Protein AF-A0A3C1KI96-F1 (afdb_monomer)

Nearest PDB structures (foldseek):
  1iso-assembly1_A-2  TM=1.002E+00  e=1.790E-17  Escherichia coli
  1hj6-assembly1_A  TM=1.002E+00  e=3.386E-17  Escherichia coli
  4ajc-assembly1_A  TM=1.001E+00  e=4.099E-17  Escherichia coli
  6c0e-assembly2_B  TM=9.988E-01  e=1.562E-16  Legionella pneumophila subsp. pneumophila str. Philadelphia 1
  6c0e-assembly1_A  TM=1.000E+00  e=2.600E-16  Legionella pneumophila subsp. pn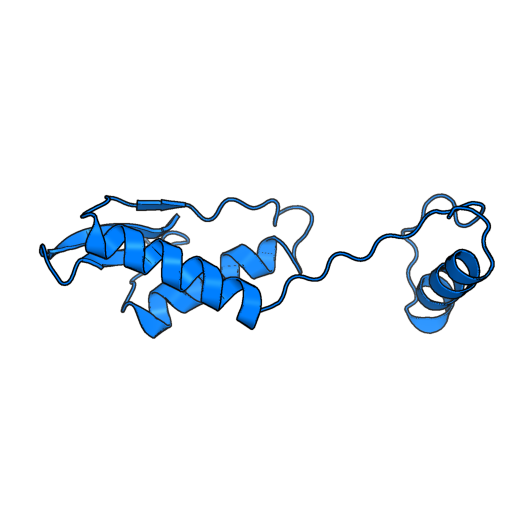eumophila str. Philadelphia 1

Radius of gyration: 19.58 Å; Cα contacts (8 Å, |Δi|>4): 152; chains: 1; bounding box: 44×22×51 Å

Organism: NCBI:txid287487

Structure (mmCIF, N/CA/C/O backbone):
data_AF-A0A3C1KI96-F1
#
_entry.id   AF-A0A3C1KI96-F1
#
loop_
_atom_site.group_PDB
_atom_site.id
_atom_site.type_symbol
_atom_site.label_atom_id
_atom_site.label_alt_id
_atom_site.label_comp_id
_atom_site.label_asym_id
_atom_site.label_entity_id
_atom_site.label_seq_id
_atom_site.pdbx_PDB_ins_code
_atom_site.Cartn_x
_atom_site.Cartn_y
_atom_site.Cartn_z
_atom_site.occupancy
_atom_site.B_iso_or_equiv
_atom_site.auth_seq_id
_atom_site.auth_comp_id
_atom_site.auth_asym_id
_atom_site.auth_atom_id
_atom_site.pdbx_PDB_model_num
ATOM 1 N N . LYS A 1 1 ? 8.539 -12.022 -25.103 1.00 81.31 1 LYS A N 1
ATOM 2 C CA . LYS A 1 1 ? 9.460 -13.051 -24.531 1.00 81.31 1 LYS A CA 1
ATOM 3 C C . LYS A 1 1 ? 10.889 -12.540 -24.669 1.00 81.31 1 LYS A C 1
ATOM 5 O O . LYS A 1 1 ? 11.071 -11.593 -25.419 1.00 81.31 1 LYS A O 1
ATOM 10 N N . ALA A 1 2 ? 11.873 -13.114 -23.972 1.00 93.38 2 ALA A N 1
ATOM 11 C CA . ALA A 1 2 ? 13.269 -12.704 -24.150 1.00 93.38 2 ALA A CA 1
ATOM 12 C C . ALA A 1 2 ? 13.669 -12.706 -25.636 1.00 93.38 2 ALA A C 1
ATOM 14 O O . ALA A 1 2 ? 13.368 -13.669 -26.343 1.00 93.38 2 ALA A O 1
ATOM 15 N N . GLY A 1 3 ? 14.287 -11.612 -26.089 1.00 88.69 3 GLY A N 1
ATOM 16 C CA . GLY A 1 3 ? 14.756 -11.444 -27.467 1.00 88.69 3 GLY A CA 1
ATOM 17 C C . GLY A 1 3 ? 13.672 -11.162 -28.514 1.00 88.69 3 GLY A C 1
ATOM 18 O O . GLY A 1 3 ? 13.996 -11.178 -29.695 1.00 88.69 3 GLY A O 1
ATOM 19 N N . SER A 1 4 ? 12.407 -10.926 -28.130 1.00 95.06 4 SER A N 1
ATOM 20 C CA . SER A 1 4 ? 11.395 -10.454 -29.091 1.00 95.06 4 SER A CA 1
ATOM 21 C C . SER A 1 4 ? 11.508 -8.950 -29.343 1.00 95.06 4 SER A C 1
ATOM 23 O O . SER A 1 4 ? 11.935 -8.207 -28.456 1.00 95.06 4 SER A O 1
ATOM 25 N N . ASP A 1 5 ? 11.078 -8.502 -30.524 1.00 96.06 5 ASP A N 1
ATOM 26 C CA . ASP A 1 5 ? 11.144 -7.093 -30.934 1.00 96.06 5 ASP A CA 1
ATOM 27 C C . ASP A 1 5 ? 10.416 -6.171 -29.944 1.00 96.06 5 ASP A C 1
ATOM 29 O O . ASP A 1 5 ? 10.912 -5.100 -29.597 1.00 96.06 5 ASP A O 1
ATOM 33 N N . GLU A 1 6 ? 9.281 -6.612 -29.396 1.00 95.38 6 GLU A N 1
ATOM 34 C CA . GLU A 1 6 ? 8.529 -5.848 -28.396 1.00 95.38 6 GLU A CA 1
ATOM 35 C C . GLU A 1 6 ? 9.281 -5.744 -27.067 1.00 95.38 6 GLU A C 1
ATOM 37 O O . GLU A 1 6 ? 9.254 -4.696 -26.423 1.00 95.38 6 GLU A O 1
ATOM 42 N 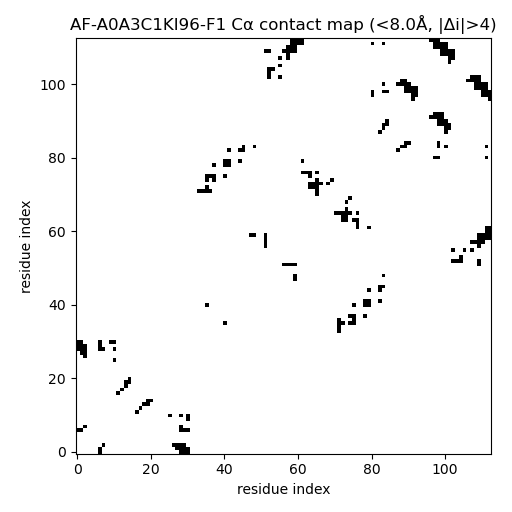N . ALA A 1 7 ? 9.960 -6.816 -26.642 1.00 95.56 7 ALA A N 1
ATOM 43 C CA . ALA A 1 7 ? 10.741 -6.803 -25.410 1.00 95.56 7 ALA A CA 1
ATOM 44 C C . ALA A 1 7 ? 11.951 -5.872 -25.545 1.00 95.56 7 ALA A C 1
ATOM 46 O O . ALA A 1 7 ? 12.198 -5.073 -24.642 1.00 95.56 7 ALA A O 1
ATOM 47 N N . ASN A 1 8 ? 12.645 -5.922 -26.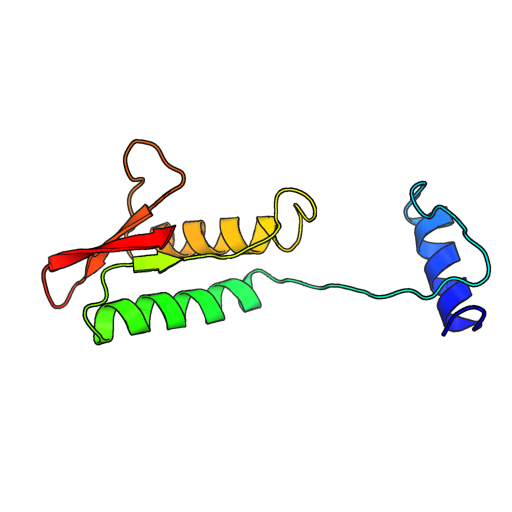686 1.00 95.75 8 ASN A N 1
ATOM 48 C CA . ASN A 1 8 ? 13.775 -5.041 -26.978 1.00 95.75 8 ASN A CA 1
ATOM 49 C C . ASN A 1 8 ? 13.332 -3.573 -27.002 1.00 95.75 8 ASN A C 1
ATOM 51 O O . ASN A 1 8 ? 13.927 -2.753 -26.313 1.00 95.75 8 ASN A O 1
ATOM 55 N N . LYS A 1 9 ? 12.206 -3.259 -27.659 1.00 96.69 9 LYS A N 1
ATOM 56 C CA . LYS A 1 9 ? 11.644 -1.899 -27.672 1.00 96.69 9 LYS A CA 1
ATOM 57 C C . LYS A 1 9 ? 11.382 -1.351 -26.265 1.00 96.69 9 LYS A C 1
ATOM 59 O O . LYS A 1 9 ? 11.641 -0.180 -25.997 1.00 96.69 9 LYS A O 1
ATOM 64 N N . VAL A 1 10 ? 10.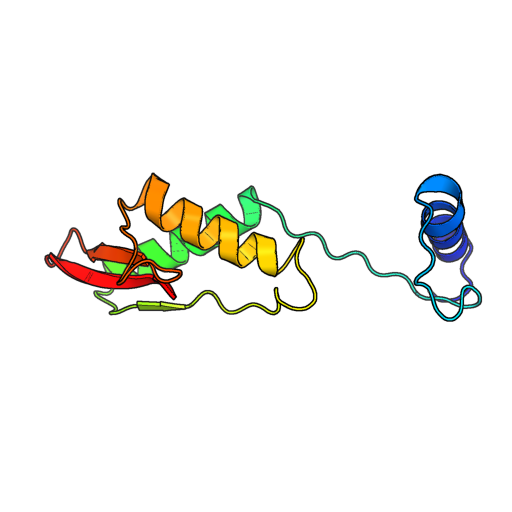855 -2.178 -25.359 1.00 97.00 10 VAL A N 1
ATOM 65 C CA . VAL A 1 10 ? 10.598 -1.765 -23.969 1.00 97.00 10 VAL A CA 1
ATOM 66 C C . VAL A 1 10 ? 11.900 -1.595 -23.183 1.00 97.00 10 VAL A C 1
ATOM 68 O O . VAL A 1 10 ? 12.017 -0.639 -22.419 1.00 97.00 10 VAL A O 1
ATOM 71 N N . VAL A 1 11 ? 12.880 -2.486 -23.365 1.00 96.69 11 VAL A N 1
ATOM 72 C CA . VAL A 1 11 ? 14.210 -2.353 -22.744 1.00 96.69 11 VAL A CA 1
ATOM 73 C C . VAL A 1 11 ? 14.878 -1.051 -23.184 1.00 96.69 11 VAL A C 1
ATOM 75 O O . VAL A 1 11 ? 15.341 -0.296 -22.330 1.00 96.69 11 VAL A O 1
ATOM 78 N N . ASP A 1 12 ? 14.856 -0.756 -24.483 1.00 96.69 12 ASP A N 1
ATOM 79 C CA . ASP A 1 12 ? 15.448 0.456 -25.047 1.00 96.69 12 ASP A CA 1
ATOM 80 C C . ASP A 1 12 ? 14.780 1.715 -24.495 1.00 96.69 12 ASP A C 1
ATOM 82 O O . ASP A 1 12 ? 15.471 2.648 -24.098 1.00 96.69 12 ASP A O 1
ATOM 86 N N . PHE A 1 13 ? 13.450 1.730 -24.384 1.00 98.06 13 PHE A N 1
ATOM 87 C CA . PHE A 1 13 ? 12.726 2.829 -23.744 1.00 98.06 13 PHE A CA 1
ATOM 88 C C . PHE A 1 13 ? 13.141 3.017 -22.273 1.00 98.06 13 PHE A C 1
ATOM 90 O O . PHE A 1 13 ? 13.445 4.127 -21.839 1.00 98.06 13 PHE A O 1
ATOM 97 N N . ILE A 1 14 ? 13.195 1.929 -21.495 1.00 97.12 14 ILE A N 1
ATOM 98 C CA . ILE A 1 14 ? 13.562 1.974 -20.071 1.00 97.12 14 ILE A CA 1
ATOM 99 C C . ILE A 1 14 ? 15.001 2.487 -19.874 1.00 97.12 14 ILE A C 1
ATOM 101 O O . ILE A 1 14 ? 15.269 3.204 -18.909 1.00 97.12 14 ILE A O 1
ATOM 105 N N . ILE A 1 15 ? 15.931 2.138 -20.763 1.00 96.94 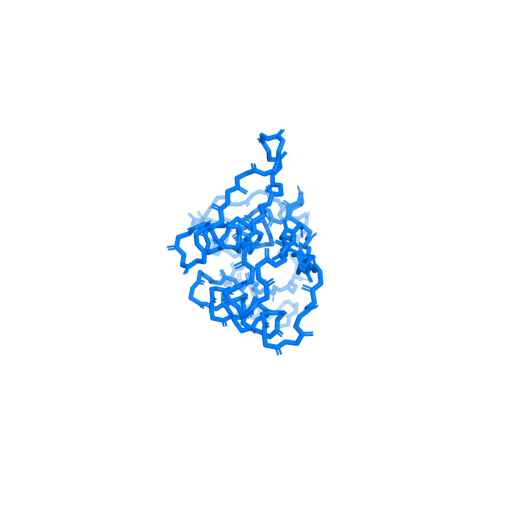15 ILE A N 1
ATOM 106 C CA . ILE A 1 15 ? 17.335 2.552 -20.656 1.00 96.94 15 ILE A CA 1
ATOM 107 C C . ILE A 1 15 ? 17.544 3.965 -21.211 1.00 96.94 15 ILE A C 1
ATOM 109 O O . ILE A 1 15 ? 18.100 4.808 -20.510 1.00 96.94 15 ILE A O 1
ATOM 113 N N . ASN A 1 16 ? 17.105 4.229 -22.442 1.00 97.88 16 ASN A N 1
ATOM 114 C CA . ASN A 1 16 ? 17.471 5.442 -23.177 1.00 97.88 16 ASN A CA 1
ATOM 115 C C . ASN A 1 16 ? 16.585 6.639 -22.818 1.00 97.88 16 ASN A C 1
ATOM 117 O O . ASN A 1 16 ? 17.102 7.735 -22.633 1.00 97.88 16 ASN A O 1
ATOM 121 N N . GLU A 1 17 ? 15.273 6.432 -22.675 1.00 98.31 17 GLU A N 1
ATOM 122 C CA . GLU A 1 17 ? 14.327 7.519 -22.377 1.00 98.31 17 GLU A CA 1
ATOM 123 C C . GLU A 1 17 ? 14.167 7.721 -20.865 1.00 98.31 17 GLU A C 1
ATOM 125 O O . GLU A 1 17 ? 14.152 8.845 -20.370 1.00 98.31 17 GLU A O 1
ATOM 130 N N . MET A 1 18 ? 14.079 6.623 -20.104 1.00 97.94 18 MET A N 1
ATOM 131 C CA . MET A 1 18 ? 13.870 6.674 -18.649 1.00 97.94 18 MET A CA 1
ATOM 132 C C . MET A 1 18 ? 15.178 6.652 -17.837 1.00 97.94 18 MET A C 1
ATOM 134 O O . MET A 1 18 ? 15.138 6.771 -16.611 1.00 97.94 18 MET A O 1
ATOM 138 N N . GLY A 1 19 ? 16.334 6.482 -18.490 1.00 97.69 19 GLY A N 1
ATOM 139 C CA . GLY A 1 19 ? 17.658 6.552 -17.858 1.00 97.69 19 GLY A CA 1
ATOM 140 C C . GLY A 1 19 ? 17.973 5.415 -16.878 1.00 97.69 19 GLY A C 1
ATOM 141 O O . GLY A 1 19 ? 18.800 5.585 -15.976 1.00 97.69 19 GLY A O 1
ATOM 142 N N . ALA A 1 20 ? 17.303 4.262 -16.974 1.00 96.69 20 ALA A N 1
ATOM 143 C CA . ALA A 1 20 ? 17.475 3.191 -15.999 1.00 96.69 20 ALA A CA 1
ATOM 144 C C . ALA A 1 20 ? 18.807 2.442 -16.177 1.00 96.69 20 ALA A C 1
ATOM 146 O O . ALA A 1 20 ? 19.108 1.900 -17.235 1.00 96.69 20 ALA A O 1
ATOM 147 N N . THR A 1 21 ? 19.563 2.299 -15.085 1.00 97.00 21 THR A N 1
ATOM 148 C CA . THR A 1 21 ? 20.883 1.633 -15.078 1.00 97.00 21 THR A CA 1
ATOM 149 C C . THR A 1 21 ? 20.892 0.253 -14.411 1.00 97.00 21 THR A C 1
ATOM 151 O O . THR A 1 21 ? 21.927 -0.402 -14.328 1.00 97.00 21 THR A O 1
ATOM 154 N N . LYS A 1 22 ? 19.743 -0.207 -13.896 1.00 97.06 22 LYS A N 1
ATOM 155 C CA . LYS A 1 22 ? 19.655 -1.390 -13.016 1.00 97.06 22 LYS A CA 1
ATOM 156 C C . LYS A 1 22 ? 19.350 -2.709 -13.732 1.00 97.06 22 LYS A C 1
ATOM 158 O O . LYS A 1 22 ? 19.306 -3.750 -13.078 1.00 97.06 22 LYS A O 1
ATOM 163 N N . ILE A 1 23 ? 19.150 -2.700 -15.051 1.00 96.38 23 ILE A N 1
ATOM 164 C CA . ILE A 1 23 ? 19.017 -3.938 -15.830 1.00 96.38 23 ILE A CA 1
ATOM 165 C C . ILE A 1 23 ? 20.407 -4.576 -15.945 1.00 96.38 23 ILE A C 1
ATOM 167 O O . ILE A 1 23 ? 21.263 -4.103 -16.684 1.00 96.38 23 ILE A O 1
ATOM 171 N N . ARG A 1 24 ? 20.647 -5.653 -15.185 1.00 96.88 24 ARG A N 1
ATOM 172 C CA . ARG A 1 24 ? 21.980 -6.271 -15.052 1.00 96.88 24 ARG A CA 1
ATOM 173 C C . ARG A 1 24 ? 22.523 -6.864 -16.357 1.00 96.88 24 ARG A C 1
ATOM 175 O O . ARG A 1 24 ? 23.738 -6.841 -16.568 1.00 96.88 24 ARG A O 1
ATOM 182 N N . PHE A 1 25 ? 21.639 -7.427 -17.174 1.00 95.38 25 PHE A N 1
ATOM 183 C CA . PHE A 1 25 ? 21.933 -8.012 -18.480 1.00 95.38 25 PHE A CA 1
ATOM 184 C C . PHE A 1 25 ? 20.898 -7.448 -19.454 1.00 95.38 25 PHE A C 1
ATOM 186 O O . PHE A 1 25 ? 19.744 -7.820 -19.307 1.00 95.38 25 PHE A O 1
ATOM 193 N N . PRO A 1 26 ? 21.243 -6.520 -20.366 1.00 91.75 26 PRO A N 1
ATOM 194 C CA . PRO A 1 26 ? 20.260 -5.837 -21.217 1.00 91.75 26 PRO A CA 1
ATOM 195 C C . PRO A 1 26 ? 19.881 -6.615 -22.488 1.00 91.75 26 PRO A C 1
ATOM 197 O O . PRO A 1 26 ? 18.942 -6.240 -23.178 1.00 91.75 26 PRO A O 1
ATOM 200 N N . GLN A 1 27 ? 20.578 -7.710 -22.798 1.00 94.00 27 GLN A N 1
ATOM 201 C CA . GLN A 1 27 ? 20.286 -8.569 -23.950 1.00 94.00 27 GLN A CA 1
ATOM 202 C C . GLN A 1 27 ? 19.496 -9.809 -23.523 1.00 94.00 27 GLN A C 1
ATOM 204 O O . GLN A 1 27 ? 19.706 -10.328 -22.427 1.00 94.00 27 GLN A O 1
ATOM 209 N N . ASN A 1 28 ? 18.622 -10.313 -24.403 1.00 93.88 28 ASN A N 1
ATOM 210 C CA . ASN A 1 28 ? 17.789 -11.498 -24.152 1.00 93.88 28 ASN A CA 1
ATOM 211 C C . ASN A 1 28 ? 16.965 -11.393 -22.851 1.00 93.88 28 ASN A C 1
ATOM 213 O O . ASN A 1 28 ? 16.872 -12.341 -22.071 1.00 93.88 28 ASN A O 1
ATOM 217 N N . VAL A 1 29 ? 16.346 -10.230 -22.621 1.00 93.00 29 VAL A N 1
ATOM 218 C CA . VAL A 1 29 ? 15.608 -9.914 -21.387 1.00 93.00 29 VAL A CA 1
ATOM 219 C C . VAL A 1 29 ? 14.112 -10.124 -21.563 1.00 93.00 29 VAL A C 1
ATOM 221 O O . VAL A 1 29 ? 13.510 -9.645 -22.522 1.00 93.00 29 VAL A O 1
ATOM 224 N N . GLY A 1 30 ? 13.484 -10.815 -20.612 1.00 94.44 30 GLY A N 1
ATOM 225 C CA . GLY A 1 30 ? 12.034 -10.767 -20.430 1.00 94.44 30 GLY A CA 1
ATOM 226 C C . GLY A 1 30 ? 11.647 -9.601 -19.520 1.00 94.44 30 GLY A C 1
ATOM 227 O O . GLY A 1 30 ? 12.241 -9.438 -18.457 1.00 94.44 30 GLY A O 1
ATOM 228 N N . ILE A 1 31 ? 10.645 -8.815 -19.913 1.00 94.56 31 ILE A N 1
ATOM 229 C CA . ILE A 1 31 ? 10.131 -7.691 -19.121 1.00 94.56 31 ILE A CA 1
ATOM 230 C C . ILE A 1 31 ? 8.732 -8.012 -18.597 1.00 94.56 31 ILE A C 1
ATOM 232 O O . ILE A 1 31 ? 7.897 -8.554 -19.320 1.00 94.56 31 ILE A O 1
ATOM 236 N N . GLY A 1 32 ? 8.482 -7.650 -17.339 1.00 95.06 32 GLY A N 1
ATOM 237 C CA . GLY A 1 32 ? 7.162 -7.644 -16.717 1.00 95.06 32 GLY A CA 1
ATOM 238 C C . GLY A 1 32 ? 6.865 -6.274 -16.110 1.00 95.06 32 GLY A C 1
ATOM 239 O O . GLY A 1 32 ? 7.776 -5.578 -15.665 1.00 95.06 32 GLY A O 1
ATOM 240 N N . ILE A 1 33 ? 5.590 -5.892 -16.088 1.00 96.44 33 ILE A N 1
ATOM 241 C CA . ILE A 1 33 ? 5.115 -4.623 -15.525 1.00 96.44 33 ILE A CA 1
ATOM 242 C C . ILE A 1 33 ? 4.220 -4.949 -14.329 1.00 96.44 33 ILE A C 1
ATOM 244 O O . ILE A 1 33 ? 3.311 -5.769 -14.441 1.00 96.44 33 ILE A O 1
ATOM 248 N N . LYS A 1 34 ? 4.476 -4.306 -13.185 1.00 98.06 34 LYS A N 1
ATOM 249 C CA . LYS A 1 34 ? 3.676 -4.450 -11.963 1.00 98.06 34 LYS A CA 1
ATOM 250 C C . LYS A 1 34 ? 2.977 -3.127 -11.639 1.00 98.06 34 LYS A C 1
ATOM 252 O O . LYS A 1 34 ? 3.578 -2.288 -10.968 1.00 98.06 34 LYS A O 1
ATOM 257 N N . PRO A 1 35 ? 1.734 -2.921 -12.098 1.00 98.19 35 PRO A N 1
ATOM 258 C CA . PRO A 1 35 ? 0.943 -1.777 -11.679 1.00 98.19 35 PRO A CA 1
ATOM 259 C C . PRO A 1 35 ? 0.289 -2.055 -10.319 1.00 98.19 35 PRO A C 1
ATOM 261 O O . PRO A 1 35 ? -0.274 -3.125 -10.093 1.00 98.19 35 PRO A O 1
ATOM 264 N N . VAL A 1 36 ? 0.337 -1.075 -9.422 1.00 98.75 36 VAL A N 1
ATOM 265 C CA . VAL A 1 36 ? -0.503 -1.007 -8.219 1.00 98.75 36 VAL A CA 1
ATOM 266 C C . VAL A 1 36 ? -1.045 0.414 -8.168 1.00 98.75 36 VAL A C 1
ATOM 268 O O . VAL A 1 36 ? -0.269 1.359 -8.286 1.00 98.75 36 VAL A O 1
ATOM 271 N N . SER A 1 37 ? -2.363 0.565 -8.056 1.00 98.75 37 SER A N 1
ATOM 272 C CA . SER A 1 37 ? -3.027 1.870 -8.085 1.00 98.75 37 SER A CA 1
ATOM 273 C C . SER A 1 37 ? -3.672 2.205 -6.746 1.00 98.75 37 SER A C 1
ATOM 275 O O . SER A 1 37 ? -4.057 1.313 -5.981 1.00 98.75 37 SER A O 1
ATOM 277 N N . GLU A 1 38 ? -3.830 3.501 -6.495 1.00 98.75 38 GLU A N 1
ATOM 278 C CA . GLU A 1 38 ? -4.544 4.018 -5.331 1.00 98.75 38 GLU A CA 1
ATOM 279 C C . GLU A 1 38 ? -5.997 3.538 -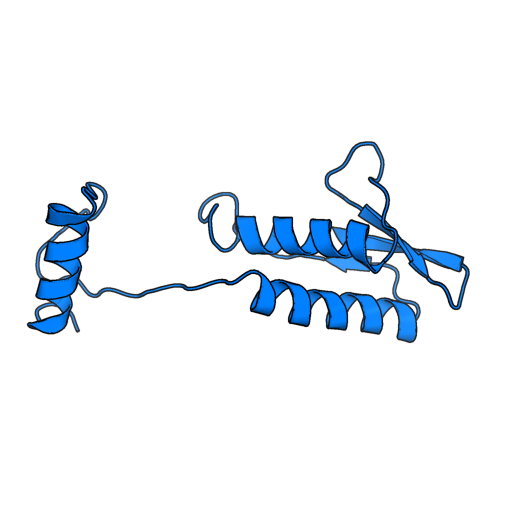5.317 1.00 98.75 38 GLU A C 1
ATOM 281 O O . GLU A 1 38 ? -6.427 2.922 -4.349 1.00 98.75 38 GLU A O 1
ATOM 286 N N . GLU A 1 39 ? -6.735 3.723 -6.415 1.00 98.75 39 GLU A N 1
ATOM 287 C CA . GLU A 1 39 ? -8.136 3.300 -6.528 1.00 98.75 39 GLU A CA 1
ATOM 288 C C . GLU A 1 39 ? -8.302 1.793 -6.273 1.00 98.75 39 GLU A C 1
ATOM 290 O O . GLU A 1 39 ? -9.178 1.361 -5.516 1.00 98.75 39 GLU A O 1
ATOM 295 N N . GLY A 1 40 ? -7.414 0.983 -6.86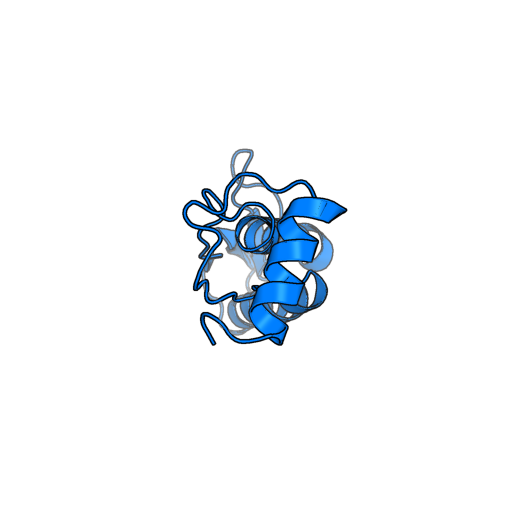3 1.00 98.75 40 GLY A N 1
ATOM 296 C CA . GLY A 1 40 ? -7.408 -0.467 -6.699 1.00 98.75 40 GLY A CA 1
ATOM 297 C C . GLY A 1 40 ? -7.098 -0.899 -5.266 1.00 98.75 40 GLY A C 1
ATOM 298 O O . GLY A 1 40 ? -7.714 -1.842 -4.766 1.00 98.75 40 GLY A O 1
ATOM 299 N N . THR A 1 41 ? -6.191 -0.190 -4.596 1.00 98.88 41 THR A N 1
ATOM 300 C CA . THR A 1 41 ? -5.855 -0.411 -3.186 1.00 98.88 41 THR A CA 1
ATOM 301 C C . THR A 1 41 ? -7.016 -0.006 -2.288 1.00 98.88 41 THR A C 1
ATOM 303 O O . THR A 1 41 ? -7.526 -0.829 -1.527 1.00 98.88 41 THR A O 1
ATOM 306 N N . LYS A 1 42 ? -7.490 1.237 -2.421 1.00 98.81 42 LYS A N 1
ATOM 307 C CA . LYS A 1 42 ? -8.532 1.811 -1.572 1.00 98.81 42 LYS A CA 1
ATOM 308 C C . LYS A 1 42 ? -9.830 1.001 -1.662 1.00 98.81 42 LYS A C 1
ATOM 310 O O . LYS A 1 42 ? -10.417 0.686 -0.631 1.00 98.81 42 LYS A O 1
ATOM 315 N N . ARG A 1 43 ? -10.252 0.545 -2.854 1.00 98.75 43 ARG A N 1
ATOM 316 C CA . ARG A 1 43 ? -11.448 -0.320 -2.979 1.00 98.75 43 ARG A CA 1
ATOM 317 C C . ARG A 1 43 ? -11.317 -1.658 -2.244 1.00 98.75 43 ARG A C 1
ATOM 319 O O . ARG A 1 43 ? -12.303 -2.121 -1.676 1.00 98.75 43 ARG A O 1
ATOM 326 N N . LEU A 1 44 ? -10.132 -2.276 -2.267 1.00 98.88 44 LEU A N 1
ATOM 327 C CA . LEU A 1 44 ? -9.879 -3.558 -1.608 1.00 98.88 44 LEU A CA 1
ATOM 328 C C . LEU A 1 44 ? -9.884 -3.348 -0.095 1.00 98.88 44 LEU A C 1
ATOM 330 O O . LEU A 1 44 ? -10.673 -3.969 0.615 1.00 98.88 44 LEU A O 1
ATOM 334 N N . VAL A 1 45 ? -9.033 -2.443 0.389 1.00 98.88 45 VAL A N 1
ATOM 335 C CA . VAL A 1 45 ? -8.843 -2.210 1.823 1.00 98.88 45 VAL A CA 1
ATOM 336 C C . VAL A 1 45 ? -10.148 -1.757 2.475 1.00 98.88 45 VAL A C 1
ATOM 338 O O . VAL A 1 45 ? -10.503 -2.283 3.525 1.00 98.88 45 VAL A O 1
ATOM 341 N N . ARG A 1 46 ? -10.939 -0.901 1.812 1.00 98.88 46 ARG A N 1
ATOM 342 C CA . ARG A 1 46 ? -12.283 -0.526 2.282 1.00 98.88 46 ARG A CA 1
ATOM 343 C C . ARG A 1 46 ? -13.176 -1.736 2.535 1.00 98.88 46 ARG A C 1
ATOM 345 O O . ARG A 1 46 ? -13.853 -1.790 3.555 1.00 98.88 46 ARG A O 1
ATOM 352 N N . LYS A 1 47 ? -13.178 -2.722 1.631 1.00 98.88 47 LYS A N 1
ATOM 353 C CA . LYS A 1 47 ? -13.958 -3.954 1.815 1.00 98.88 47 LYS A CA 1
ATOM 354 C C . LYS A 1 47 ? -13.422 -4.812 2.956 1.00 98.88 47 LYS A C 1
ATOM 356 O O . LYS A 1 47 ? -14.228 -5.380 3.681 1.00 98.88 47 LYS A O 1
ATOM 361 N N . ALA A 1 48 ? -12.105 -4.877 3.145 1.00 98.94 48 ALA A N 1
ATOM 362 C CA . ALA A 1 48 ? -11.508 -5.606 4.263 1.00 98.94 48 ALA A CA 1
ATOM 363 C C . ALA A 1 48 ? -11.846 -4.967 5.623 1.00 98.94 48 ALA A C 1
ATOM 365 O O . ALA A 1 48 ? -12.221 -5.679 6.551 1.00 98.94 48 ALA A O 1
ATOM 366 N N . ILE A 1 49 ? -11.772 -3.636 5.728 1.00 98.88 49 ILE A N 1
ATOM 367 C CA . ILE A 1 49 ? -12.147 -2.899 6.944 1.00 98.88 49 ILE A CA 1
ATOM 368 C C . ILE A 1 49 ? -13.643 -3.038 7.222 1.00 98.88 49 ILE A C 1
ATOM 370 O O . ILE A 1 49 ? -14.019 -3.377 8.341 1.00 98.88 49 ILE A O 1
ATOM 374 N N . GLN A 1 50 ? -14.494 -2.859 6.206 1.00 98.88 50 GLN A N 1
ATOM 375 C CA . GLN A 1 50 ? -15.935 -3.048 6.368 1.00 98.88 50 GLN A CA 1
ATOM 376 C C . GLN A 1 50 ? -16.263 -4.472 6.831 1.00 98.88 50 GLN A C 1
ATOM 378 O O . GLN A 1 50 ? -17.046 -4.651 7.754 1.00 98.88 50 GLN A O 1
ATOM 383 N N . TYR A 1 51 ? -15.609 -5.482 6.253 1.00 98.88 51 TYR A N 1
ATOM 384 C CA . TYR A 1 51 ? -15.781 -6.866 6.686 1.00 98.88 51 TYR A CA 1
ATOM 385 C C . TYR A 1 51 ? -15.383 -7.063 8.156 1.00 98.88 51 TYR A C 1
ATOM 387 O O . TYR A 1 51 ? -16.086 -7.749 8.892 1.00 98.88 51 TYR A O 1
ATOM 395 N N . ALA A 1 52 ? -14.289 -6.445 8.610 1.00 98.88 52 ALA A N 1
ATOM 396 C CA . ALA A 1 52 ? -13.890 -6.506 10.013 1.00 98.88 52 ALA A CA 1
ATOM 397 C C . ALA A 1 52 ? -14.917 -5.847 10.948 1.00 98.88 52 ALA A C 1
ATOM 399 O O . ALA A 1 52 ? -15.200 -6.396 12.009 1.00 98.88 52 ALA A O 1
ATOM 400 N N . ILE A 1 53 ? -15.518 -4.727 10.535 1.00 98.75 53 ILE A N 1
ATOM 401 C CA . ILE A 1 53 ? -16.612 -4.066 11.263 1.00 98.75 53 ILE A CA 1
ATOM 402 C C . ILE A 1 53 ? -17.838 -4.982 11.357 1.00 98.75 53 ILE A C 1
ATOM 404 O O . ILE A 1 53 ? -18.358 -5.210 12.452 1.00 98.75 53 ILE A O 1
ATOM 408 N N . ASP A 1 54 ? -18.275 -5.532 10.223 1.00 98.75 54 ASP A N 1
ATOM 409 C CA . ASP A 1 54 ? -19.491 -6.345 10.116 1.00 98.75 54 ASP A CA 1
ATOM 410 C C . ASP A 1 54 ? -19.384 -7.656 10.906 1.00 98.75 54 ASP A C 1
ATOM 412 O O . ASP A 1 54 ? -20.386 -8.180 11.386 1.00 98.75 54 ASP A O 1
ATOM 416 N N . GLN A 1 55 ? -18.171 -8.199 11.020 1.00 98.81 55 GLN A N 1
ATOM 417 C CA . GLN A 1 55 ? -17.887 -9.473 11.682 1.00 98.81 55 GLN A CA 1
ATOM 418 C C . GLN A 1 55 ? -17.283 -9.313 13.089 1.00 98.81 55 GLN A C 1
ATOM 420 O O . GLN A 1 55 ? -16.871 -10.307 13.683 1.00 98.81 55 GLN A O 1
ATOM 425 N N . ASP A 1 56 ? -17.216 -8.085 13.616 1.00 98.56 56 ASP A N 1
ATOM 426 C CA . ASP A 1 56 ? -16.617 -7.755 14.921 1.00 98.56 56 ASP A CA 1
ATOM 427 C C . ASP A 1 56 ? -15.196 -8.332 15.108 1.00 98.56 56 ASP A C 1
ATOM 429 O O . ASP A 1 56 ? -14.839 -8.874 16.156 1.00 98.56 56 ASP A O 1
ATOM 433 N N . LEU A 1 57 ? -14.375 -8.243 14.055 1.00 98.75 57 LEU A N 1
ATOM 434 C CA . LEU A 1 57 ? -13.004 -8.751 14.050 1.00 98.75 57 LEU A CA 1
ATOM 435 C C . LEU A 1 57 ? -12.027 -7.734 14.653 1.00 98.75 57 LEU A C 1
ATOM 437 O O . LEU A 1 57 ? -12.156 -6.536 14.418 1.00 98.75 57 LEU A O 1
ATOM 441 N N . PRO A 1 58 ? -10.975 -8.195 15.353 1.00 98.50 58 PRO A N 1
ATOM 442 C CA . PRO A 1 58 ? -10.098 -7.310 16.119 1.00 98.50 58 PRO A CA 1
ATOM 443 C C . PRO A 1 58 ? -9.046 -6.574 15.278 1.00 98.50 58 PRO A C 1
ATOM 445 O O . PRO A 1 58 ? -8.375 -5.677 15.784 1.00 98.50 58 PRO A O 1
ATOM 448 N N . SER A 1 59 ? -8.808 -6.976 14.023 1.00 98.75 59 SER A N 1
ATOM 449 C CA . SER A 1 59 ? -7.762 -6.349 13.206 1.00 98.75 59 SER A CA 1
ATOM 450 C C . SER A 1 59 ? -7.890 -6.609 11.710 1.00 98.75 59 SER A C 1
ATOM 452 O O . SER A 1 59 ? -8.428 -7.636 11.296 1.00 98.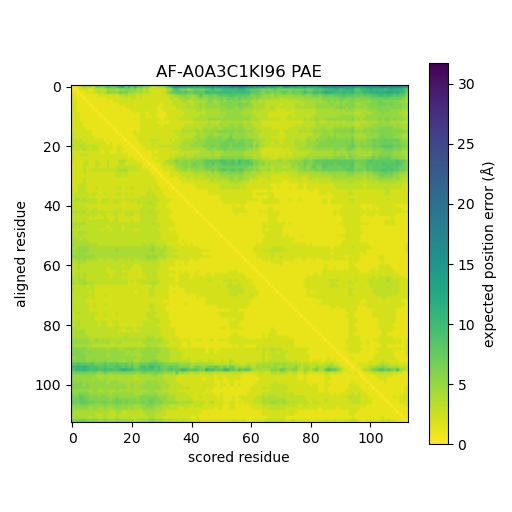75 59 SER A O 1
ATOM 454 N N . VAL A 1 60 ? -7.270 -5.731 10.921 1.00 98.81 60 VAL A N 1
ATOM 455 C CA . VAL A 1 60 ? -6.962 -5.924 9.498 1.00 98.81 60 VAL A CA 1
ATOM 456 C C . VAL A 1 60 ? -5.458 -5.744 9.315 1.00 98.81 60 VAL A C 1
ATOM 458 O O . VAL A 1 60 ? -4.888 -4.776 9.807 1.00 98.81 60 VAL A O 1
ATOM 461 N N . THR A 1 61 ? -4.794 -6.680 8.632 1.00 98.88 61 THR A N 1
ATOM 462 C CA . THR A 1 61 ? -3.339 -6.613 8.404 1.00 98.88 61 THR A CA 1
ATOM 463 C C . THR A 1 61 ? -3.015 -6.331 6.936 1.00 98.88 61 THR A C 1
ATOM 465 O O . THR A 1 61 ? -3.384 -7.111 6.056 1.00 98.88 61 THR A O 1
ATOM 468 N N . LEU A 1 62 ? -2.302 -5.239 6.669 1.00 98.81 62 LEU A N 1
ATOM 469 C CA . LEU A 1 62 ? -1.809 -4.822 5.360 1.00 98.81 62 LEU A CA 1
ATOM 470 C C . LEU A 1 62 ? -0.475 -5.522 5.064 1.00 98.81 62 LEU A C 1
ATOM 472 O O . LEU A 1 62 ? 0.609 -4.991 5.294 1.00 98.81 62 LEU A O 1
ATOM 476 N N . VAL A 1 63 ? -0.541 -6.745 4.539 1.00 98.69 63 VAL A N 1
ATOM 477 C CA . VAL A 1 63 ? 0.660 -7.510 4.172 1.00 98.69 63 VAL A CA 1
ATOM 478 C C . VAL A 1 63 ? 1.250 -6.978 2.871 1.00 98.69 63 VAL A C 1
ATOM 480 O O . VAL A 1 63 ? 0.560 -6.890 1.859 1.00 98.69 63 VAL A O 1
ATOM 483 N N . HIS A 1 64 ? 2.543 -6.656 2.887 1.00 98.62 64 HIS A N 1
ATOM 484 C CA . HIS A 1 64 ? 3.218 -6.075 1.732 1.00 98.62 64 HIS A CA 1
ATOM 485 C C . HIS A 1 64 ? 4.740 -6.282 1.782 1.00 98.62 64 HIS A C 1
ATOM 487 O O . HIS A 1 64 ? 5.322 -6.549 2.837 1.00 98.62 64 HIS A O 1
ATOM 493 N N . LYS A 1 65 ? 5.423 -6.104 0.643 1.00 98.31 65 LYS A N 1
ATOM 494 C CA . LYS A 1 65 ? 6.901 -6.076 0.559 1.00 98.31 65 LYS A CA 1
ATOM 495 C C . LYS A 1 65 ? 7.446 -4.699 0.163 1.00 98.31 65 LYS A C 1
ATOM 497 O O . LYS A 1 65 ? 8.339 -4.553 -0.679 1.00 98.31 65 LYS A O 1
ATOM 502 N N . GLY A 1 66 ? 6.895 -3.664 0.796 1.00 98.38 66 GLY A N 1
ATOM 503 C CA . GLY A 1 66 ? 7.190 -2.260 0.495 1.00 98.38 66 GLY A CA 1
ATOM 504 C C . GLY A 1 66 ? 8.608 -1.806 0.834 1.00 98.38 66 GLY A C 1
ATOM 505 O O . GLY A 1 66 ? 9.049 -0.777 0.333 1.00 98.38 66 GLY A O 1
ATOM 506 N N . ASN A 1 67 ? 9.362 -2.580 1.621 1.00 98.06 67 ASN A N 1
ATOM 507 C CA . ASN A 1 67 ? 10.765 -2.272 1.905 1.00 98.06 67 ASN A CA 1
ATOM 508 C C . ASN A 1 67 ? 11.653 -2.349 0.645 1.00 98.06 67 ASN A C 1
ATOM 510 O O . ASN A 1 67 ? 12.610 -1.587 0.528 1.00 98.06 67 ASN A O 1
ATOM 514 N N . ILE A 1 68 ? 11.312 -3.231 -0.305 1.00 98.44 68 ILE A N 1
ATOM 515 C CA . ILE A 1 68 ? 11.982 -3.348 -1.610 1.00 98.44 68 ILE A CA 1
ATOM 516 C C . ILE A 1 68 ? 11.192 -2.610 -2.698 1.00 98.44 68 ILE A C 1
ATOM 518 O O . ILE A 1 68 ? 11.759 -1.826 -3.457 1.00 98.44 68 ILE A O 1
ATOM 522 N N . MET A 1 69 ? 9.876 -2.823 -2.763 1.00 98.31 69 MET A N 1
ATOM 523 C CA . MET A 1 69 ? 8.997 -2.275 -3.803 1.00 98.31 69 MET A CA 1
ATOM 524 C C . MET A 1 69 ? 8.240 -1.035 -3.306 1.00 98.31 69 MET A C 1
ATOM 526 O O . MET A 1 69 ? 7.014 -1.036 -3.198 1.00 98.31 69 MET A O 1
ATOM 530 N N . LYS A 1 70 ? 8.983 0.032 -2.991 1.00 98.44 70 LYS A N 1
ATOM 531 C CA . LYS A 1 70 ? 8.454 1.242 -2.332 1.00 98.44 70 LYS A CA 1
ATOM 532 C C . LYS A 1 70 ? 7.244 1.857 -3.048 1.00 98.44 70 LYS A C 1
ATOM 534 O O . LYS A 1 70 ? 6.245 2.148 -2.410 1.00 98.44 70 LYS A O 1
ATOM 539 N N . PHE A 1 71 ? 7.296 1.979 -4.373 1.00 98.31 71 PHE A N 1
ATOM 540 C CA . PHE A 1 71 ? 6.272 2.690 -5.153 1.00 98.31 71 PHE A CA 1
ATOM 541 C C . PHE A 1 71 ? 5.060 1.841 -5.560 1.00 98.31 71 PHE A C 1
ATOM 543 O O . PHE A 1 71 ? 4.183 2.332 -6.257 1.00 98.31 71 PHE A O 1
ATOM 550 N N . THR A 1 72 ? 5.009 0.566 -5.167 1.00 98.62 72 THR A N 1
ATOM 551 C CA . THR A 1 72 ? 3.863 -0.311 -5.455 1.00 98.62 72 THR A CA 1
ATOM 552 C C . THR A 1 72 ? 3.361 -0.965 -4.180 1.00 98.62 72 THR A C 1
ATOM 554 O O . THR A 1 72 ? 2.317 -0.603 -3.664 1.00 98.62 72 THR A O 1
ATOM 557 N N . GLU A 1 73 ? 4.133 -1.877 -3.606 1.00 98.62 73 GLU A N 1
ATOM 558 C CA . GLU A 1 73 ? 3.791 -2.548 -2.345 1.00 98.62 73 GLU A CA 1
ATOM 559 C C . GLU A 1 73 ? 3.903 -1.615 -1.134 1.00 98.62 73 GLU A C 1
ATOM 561 O O . GLU A 1 73 ? 3.178 -1.768 -0.156 1.00 98.62 73 GLU A O 1
ATOM 566 N N . GLY A 1 74 ? 4.831 -0.654 -1.160 1.00 98.69 74 GLY A N 1
ATOM 567 C CA . GLY A 1 74 ? 4.878 0.406 -0.147 1.00 98.69 74 GLY A CA 1
ATOM 568 C C . GLY A 1 74 ? 3.659 1.314 -0.263 1.00 98.69 74 GLY A C 1
ATOM 569 O O . GLY A 1 74 ? 2.946 1.490 0.717 1.00 98.69 74 GLY A O 1
ATOM 570 N N . ALA A 1 75 ? 3.353 1.758 -1.484 1.00 98.81 75 ALA A N 1
ATOM 571 C CA . ALA A 1 75 ? 2.165 2.553 -1.774 1.00 98.81 75 ALA A CA 1
ATOM 572 C C . ALA A 1 75 ? 0.857 1.841 -1.375 1.00 98.81 75 ALA A C 1
ATOM 574 O O . ALA A 1 75 ? -0.019 2.469 -0.794 1.00 98.81 75 ALA A O 1
ATOM 575 N N . PHE A 1 76 ? 0.746 0.522 -1.584 1.00 98.88 76 PHE A N 1
ATOM 576 C CA . PHE A 1 76 ? -0.393 -0.274 -1.110 1.00 98.88 76 PHE A CA 1
ATOM 577 C C . PHE A 1 76 ? -0.610 -0.137 0.406 1.00 98.88 76 PHE A C 1
ATOM 579 O O . PHE A 1 76 ? -1.729 0.107 0.855 1.00 98.88 76 PHE A O 1
ATOM 586 N N . ARG A 1 77 ? 0.464 -0.268 1.199 1.00 98.75 77 ARG A N 1
ATOM 587 C CA . ARG A 1 77 ? 0.406 -0.066 2.654 1.00 98.75 77 ARG A CA 1
ATOM 588 C C . ARG A 1 77 ? -0.010 1.369 2.979 1.00 98.75 77 ARG A C 1
ATOM 590 O O . ARG A 1 77 ? -0.909 1.567 3.790 1.00 98.75 77 ARG A O 1
ATOM 597 N N . ASP A 1 78 ? 0.641 2.348 2.357 1.00 98.75 78 ASP A N 1
ATOM 598 C CA . ASP A 1 78 ? 0.451 3.765 2.679 1.00 98.75 78 ASP A CA 1
ATOM 599 C C . ASP A 1 78 ? -0.990 4.212 2.389 1.00 98.75 78 ASP A C 1
ATOM 601 O O . ASP A 1 78 ? -1.651 4.753 3.273 1.00 98.75 78 ASP A O 1
ATOM 605 N N . TRP A 1 79 ? -1.529 3.872 1.215 1.00 98.88 79 TRP A N 1
ATOM 606 C CA . TRP A 1 79 ? -2.928 4.140 0.866 1.00 98.88 79 TRP A CA 1
ATOM 607 C C . TRP A 1 79 ? -3.926 3.374 1.739 1.00 98.88 79 TRP A C 1
ATOM 609 O O . TRP A 1 79 ? -5.034 3.858 1.968 1.00 98.88 79 TRP A O 1
ATOM 619 N N . GLY A 1 80 ? -3.563 2.183 2.228 1.00 98.88 80 GLY A N 1
ATOM 620 C CA . GLY A 1 80 ? -4.394 1.427 3.163 1.00 98.88 80 GLY A CA 1
ATOM 621 C C . GLY A 1 80 ? -4.537 2.131 4.515 1.00 98.88 80 GLY A C 1
ATOM 622 O O . GLY A 1 80 ? -5.653 2.270 5.016 1.00 98.88 80 GLY A O 1
ATOM 623 N N . TYR A 1 81 ? -3.430 2.630 5.074 1.00 98.88 81 TYR A N 1
ATOM 624 C CA . TYR A 1 81 ? -3.451 3.433 6.301 1.00 98.88 81 TYR A CA 1
ATOM 625 C C . TYR A 1 81 ? -4.119 4.793 6.112 1.00 98.88 81 TYR A C 1
ATOM 627 O O . TYR A 1 81 ? -4.844 5.249 6.995 1.00 98.88 81 TYR A O 1
ATOM 635 N N . GLU A 1 82 ? -3.883 5.445 4.976 1.00 98.75 82 GLU A N 1
ATOM 636 C CA . GLU A 1 82 ? -4.529 6.709 4.631 1.00 98.75 82 GLU A CA 1
ATOM 637 C C . GLU A 1 82 ? -6.054 6.549 4.602 1.00 98.75 82 GLU A C 1
ATOM 639 O O . GLU A 1 82 ? -6.771 7.334 5.216 1.00 98.75 82 GLU A O 1
ATOM 644 N N . LEU A 1 83 ? -6.553 5.494 3.953 1.00 98.81 83 LEU A N 1
ATOM 645 C CA . LEU A 1 83 ? -7.982 5.209 3.885 1.00 98.81 83 LEU A CA 1
ATOM 646 C C . LEU A 1 83 ? -8.588 4.901 5.258 1.00 98.81 83 LEU A C 1
ATOM 648 O O . LEU A 1 83 ? -9.684 5.374 5.552 1.00 98.81 83 LEU A O 1
ATOM 652 N N . ALA A 1 84 ? -7.886 4.147 6.110 1.00 98.81 84 ALA A N 1
ATOM 653 C CA . ALA A 1 84 ? -8.345 3.890 7.475 1.00 98.81 84 ALA A CA 1
ATOM 654 C C . ALA A 1 84 ? -8.545 5.196 8.268 1.00 98.81 84 ALA A C 1
ATOM 656 O O . ALA A 1 84 ? -9.536 5.340 8.980 1.00 98.81 84 ALA A O 1
ATOM 657 N N . GLN A 1 85 ? -7.648 6.170 8.101 1.00 98.56 85 GLN A N 1
ATOM 658 C CA . GLN A 1 85 ? -7.759 7.478 8.752 1.00 98.56 85 GLN A CA 1
ATOM 659 C C . GLN A 1 85 ? -8.865 8.343 8.128 1.00 98.56 85 GLN A C 1
ATOM 661 O O . GLN A 1 85 ? -9.710 8.873 8.843 1.00 98.56 85 GLN A O 1
ATOM 666 N N . GLN A 1 86 ? -8.894 8.464 6.797 1.00 98.50 86 GLN A N 1
ATOM 667 C CA . GLN A 1 86 ? -9.800 9.379 6.092 1.00 98.50 86 GLN A CA 1
ATOM 668 C C . GLN A 1 86 ? -11.264 8.930 6.101 1.00 98.50 86 GLN A C 1
ATOM 670 O O . GLN A 1 86 ? -12.155 9.767 6.209 1.00 98.50 86 GLN A O 1
ATOM 675 N N . GLU A 1 87 ? -11.526 7.630 5.954 1.00 98.69 87 GLU A N 1
ATOM 676 C CA . GLU A 1 87 ? -12.890 7.121 5.750 1.00 98.69 87 GLU A CA 1
ATOM 677 C C . GLU A 1 87 ? -13.472 6.425 6.981 1.00 98.69 87 GLU A C 1
ATOM 679 O O . GLU A 1 87 ? -14.691 6.369 7.126 1.00 98.69 87 GLU A O 1
ATOM 684 N N . PHE A 1 88 ? -12.619 5.911 7.871 1.00 98.50 88 PHE A N 1
ATOM 685 C CA . PHE A 1 88 ? -13.041 5.160 9.059 1.00 98.50 88 PHE A CA 1
ATOM 686 C C . PHE A 1 88 ? -12.676 5.860 10.374 1.00 98.50 88 PHE A C 1
ATOM 688 O O . PHE A 1 88 ? -12.845 5.273 11.442 1.00 98.50 88 PHE A O 1
ATOM 695 N N . GLY A 1 89 ? -12.194 7.108 10.309 1.00 98.19 89 GLY A N 1
ATOM 696 C CA . GLY A 1 89 ? -11.852 7.907 11.488 1.00 98.19 89 GLY A CA 1
ATOM 697 C C . GLY A 1 89 ? -10.726 7.297 12.320 1.00 98.19 89 GLY A C 1
ATOM 698 O O . GLY A 1 89 ? -10.738 7.411 13.541 1.00 98.19 89 GLY A O 1
ATOM 699 N N . GLY A 1 90 ? -9.803 6.585 11.673 1.00 98.19 90 GLY A N 1
ATOM 700 C CA . GLY A 1 90 ? -8.693 5.942 12.356 1.00 98.19 90 GLY A CA 1
ATOM 701 C C . GLY A 1 90 ? -7.705 6.932 12.957 1.00 98.19 90 GLY A C 1
ATOM 702 O O . GLY A 1 90 ? -7.386 7.953 12.352 1.00 98.19 90 GLY A O 1
ATOM 703 N N . GLU A 1 91 ? -7.172 6.581 14.121 1.00 98.38 91 GLU A N 1
ATOM 704 C CA . GLU A 1 91 ? -6.153 7.347 14.837 1.00 98.38 91 GLU A CA 1
ATOM 705 C C . GLU A 1 91 ? -4.865 6.531 14.960 1.00 98.38 91 GLU A C 1
ATOM 707 O O . GLU A 1 91 ? -4.897 5.302 15.032 1.00 98.38 91 GLU A O 1
ATOM 712 N N . LEU A 1 92 ? -3.712 7.203 14.982 1.00 98.25 92 LEU A N 1
ATOM 713 C CA . LEU A 1 92 ? -2.429 6.522 15.148 1.00 98.25 92 LEU A CA 1
ATOM 714 C C . LEU A 1 92 ? -2.350 5.848 16.521 1.00 98.25 92 LEU A C 1
ATOM 716 O O . LEU A 1 92 ? -2.516 6.494 17.554 1.00 98.25 92 LEU A O 1
ATOM 720 N N . LEU A 1 93 ? -2.009 4.563 16.522 1.00 97.44 93 LEU A N 1
ATOM 721 C CA . LEU A 1 93 ? -1.718 3.813 17.734 1.00 97.44 93 LEU A CA 1
ATOM 722 C C . LEU A 1 93 ? -0.267 4.074 18.154 1.00 97.44 93 LEU A C 1
ATOM 724 O O . LEU A 1 93 ? 0.652 3.801 17.382 1.00 97.44 93 LEU A O 1
ATOM 728 N N . ASP A 1 94 ? -0.066 4.622 19.354 1.00 96.31 94 ASP A N 1
ATOM 729 C CA . ASP A 1 94 ? 1.249 4.892 19.964 1.00 96.31 94 ASP A CA 1
ATOM 730 C C . ASP A 1 94 ? 2.229 5.688 19.073 1.00 96.31 94 ASP A C 1
ATOM 732 O O . ASP A 1 94 ? 3.447 5.527 19.147 1.00 96.31 94 ASP A O 1
ATOM 736 N N . GLY A 1 95 ? 1.706 6.565 18.209 1.00 93.06 95 GLY A N 1
ATOM 737 C CA . GLY A 1 95 ? 2.512 7.353 17.266 1.00 93.06 95 GLY A CA 1
ATOM 738 C C . GLY A 1 95 ? 2.795 6.670 15.921 1.00 93.06 95 GLY A C 1
ATOM 739 O O . GLY A 1 95 ? 3.463 7.262 15.073 1.00 93.06 95 GLY A O 1
ATOM 740 N N . GLY A 1 96 ? 2.245 5.476 15.682 1.00 92.62 96 GLY A N 1
ATOM 741 C CA . GLY A 1 96 ? 2.224 4.800 14.384 1.00 92.62 96 GLY A CA 1
ATOM 742 C C . GLY A 1 96 ? 3.290 3.705 14.193 1.00 92.62 96 GLY A C 1
ATOM 743 O O . GLY 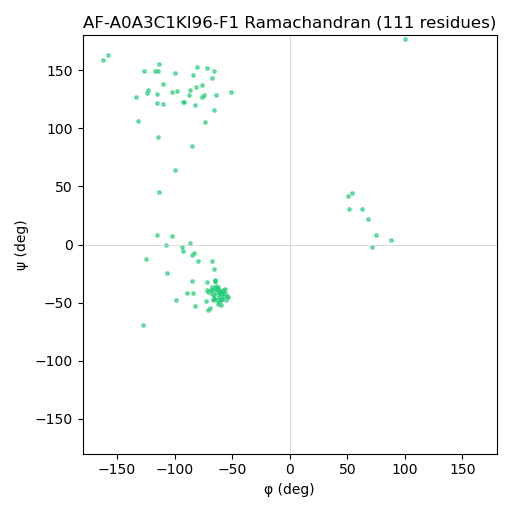A 1 96 ? 4.128 3.467 15.061 1.00 92.62 96 GLY A O 1
ATOM 744 N N . PRO A 1 97 ? 3.276 3.004 13.038 1.00 95.88 97 PRO A N 1
ATOM 745 C CA . PRO A 1 97 ? 2.417 3.256 11.877 1.00 95.88 97 PRO A CA 1
ATOM 746 C C . PRO A 1 97 ? 1.017 2.640 11.987 1.00 95.88 97 PRO A C 1
ATOM 748 O O . PRO A 1 97 ? 0.192 2.894 11.118 1.00 95.88 97 PRO A O 1
ATOM 751 N N . TRP A 1 98 ? 0.750 1.829 13.014 1.00 98.62 98 TRP A N 1
ATOM 752 C CA . TRP A 1 98 ? -0.553 1.190 13.185 1.00 98.62 98 TRP A CA 1
ATOM 753 C C . TRP A 1 98 ? -1.639 2.229 13.450 1.00 98.62 98 TRP A C 1
ATOM 755 O O . TRP A 1 98 ? -1.384 3.279 14.042 1.00 98.62 98 TRP A O 1
ATOM 765 N N . VAL A 1 99 ? -2.850 1.919 13.003 1.00 98.69 99 VAL A N 1
ATOM 766 C CA . VAL A 1 99 ? -4.022 2.786 13.130 1.00 98.69 99 VAL A CA 1
ATOM 767 C C . VAL A 1 99 ? -5.112 2.017 13.858 1.00 98.69 99 VAL A C 1
ATOM 769 O O . VAL A 1 99 ? -5.399 0.877 13.504 1.00 98.69 99 VAL A O 1
ATOM 772 N N . THR A 1 100 ? -5.743 2.631 14.847 1.00 98.56 100 THR A N 1
ATOM 773 C CA . THR A 1 100 ? -6.912 2.073 15.527 1.00 98.56 100 THR A CA 1
ATOM 774 C C . THR A 1 100 ? -8.168 2.752 15.005 1.00 98.56 100 THR A C 1
ATOM 776 O O . THR A 1 100 ? -8.232 3.976 14.952 1.00 98.56 100 THR A O 1
ATOM 779 N N . ILE A 1 101 ? -9.174 1.960 14.635 1.00 98.56 101 ILE A N 1
ATOM 780 C CA . ILE A 1 101 ? -10.529 2.436 14.326 1.00 98.56 101 ILE A CA 1
ATOM 781 C C . ILE A 1 101 ? -11.507 1.873 15.364 1.00 98.56 101 ILE A C 1
ATOM 783 O O . ILE A 1 101 ? -11.319 0.760 15.863 1.00 98.56 101 ILE A O 1
ATOM 787 N N . LYS A 1 102 ? -12.584 2.604 15.662 1.00 98.50 102 LYS A N 1
ATOM 788 C CA . LYS A 1 102 ? -13.685 2.097 16.493 1.00 98.50 102 LYS A CA 1
ATOM 789 C C . LYS A 1 102 ? -14.697 1.366 15.619 1.00 98.50 102 LYS A C 1
ATOM 791 O O . LYS A 1 102 ? -15.180 1.925 14.638 1.00 98.50 102 LYS A O 1
ATOM 796 N N . ASN A 1 103 ? -15.064 0.141 15.989 1.00 98.62 103 ASN A N 1
ATOM 797 C CA . ASN A 1 103 ? -16.195 -0.546 15.379 1.00 98.62 103 ASN A CA 1
ATOM 798 C C . ASN A 1 103 ? -17.487 0.221 15.734 1.00 98.62 103 ASN A C 1
ATOM 800 O O . ASN A 1 103 ? -17.846 0.259 16.913 1.00 98.62 103 ASN A O 1
ATOM 804 N N . PRO A 1 104 ? -18.216 0.809 14.766 1.00 98.19 104 PRO A N 1
ATOM 805 C CA . PRO A 1 104 ? -19.418 1.592 15.055 1.00 98.19 104 PRO A CA 1
ATOM 806 C C . PRO A 1 104 ? -20.564 0.754 15.645 1.00 98.19 104 PRO A C 1
ATOM 808 O O . PRO A 1 104 ? -21.443 1.308 16.299 1.00 98.19 104 PRO A O 1
ATOM 811 N N . ASN A 1 105 ? -20.553 -0.569 15.447 1.00 98.06 105 ASN A N 1
ATOM 812 C CA . ASN A 1 105 ? -21.606 -1.468 15.923 1.00 98.06 105 ASN A CA 1
ATOM 813 C C . ASN A 1 105 ? -21.391 -1.917 17.377 1.00 98.06 105 ASN A C 1
ATOM 815 O O . ASN A 1 105 ? -22.357 -2.182 18.088 1.00 98.06 105 ASN A O 1
ATOM 819 N N . THR A 1 106 ? -20.133 -2.042 17.816 1.00 98.19 106 THR A N 1
ATOM 820 C CA . THR A 1 106 ? -19.782 -2.659 19.112 1.00 98.19 106 THR A CA 1
ATOM 821 C C . THR A 1 106 ? -18.933 -1.769 20.018 1.00 98.19 106 THR A C 1
ATOM 823 O O . THR A 1 106 ? -18.758 -2.085 21.193 1.00 98.19 106 THR A O 1
ATOM 826 N N . GLY A 1 107 ? -18.378 -0.673 19.495 1.00 97.94 107 GLY A N 1
ATOM 827 C CA . GLY A 1 107 ? -17.447 0.212 20.199 1.00 97.94 107 GLY A CA 1
ATOM 828 C C . GLY A 1 107 ? -16.052 -0.382 20.432 1.00 97.94 107 GLY A C 1
ATOM 829 O O . GLY A 1 107 ? -15.190 0.301 20.988 1.00 97.94 107 GLY A O 1
ATOM 830 N N . LYS A 1 108 ? -15.811 -1.636 20.022 1.00 98.44 108 LYS A N 1
ATOM 831 C CA . LYS A 1 108 ? -14.508 -2.298 20.153 1.00 98.44 108 LYS A CA 1
ATOM 832 C C . LYS A 1 108 ? -13.491 -1.712 19.181 1.00 98.44 108 LYS A C 1
ATOM 834 O O . LYS A 1 108 ? -13.846 -1.239 18.104 1.00 98.44 108 LYS A O 1
ATOM 839 N N . ASP A 1 109 ? -12.224 -1.788 19.560 1.00 98.44 109 ASP A N 1
ATOM 840 C CA . ASP A 1 109 ? -11.119 -1.383 18.699 1.00 98.44 109 ASP A CA 1
ATOM 841 C C . ASP A 1 109 ? -10.829 -2.428 17.622 1.00 98.44 109 ASP A C 1
ATOM 843 O O . ASP A 1 109 ? -10.775 -3.628 17.899 1.00 98.44 109 ASP A O 1
ATOM 847 N N . ILE A 1 110 ? -10.593 -1.946 16.404 1.00 98.81 110 ILE A N 1
ATOM 848 C CA . ILE A 1 110 ? -10.037 -2.720 15.298 1.00 98.81 110 ILE A CA 1
ATOM 849 C C . ILE A 1 110 ? -8.683 -2.107 14.954 1.00 98.81 110 ILE A C 1
ATOM 851 O O . ILE A 1 110 ? -8.585 -0.926 14.619 1.00 98.81 110 ILE A O 1
ATOM 855 N N . VAL A 1 111 ? -7.631 -2.917 15.020 1.00 98.81 111 VAL A N 1
ATOM 856 C CA . VAL A 1 111 ? -6.269 -2.468 14.713 1.00 98.81 111 VAL A CA 1
ATOM 857 C C . VAL A 1 111 ? -5.952 -2.725 13.244 1.00 98.81 111 VAL A C 1
ATOM 859 O O . VAL A 1 111 ? -5.987 -3.864 12.775 1.00 98.81 111 VAL A O 1
ATOM 862 N N . ILE A 1 112 ? -5.601 -1.673 12.520 1.00 98.81 112 ILE A N 1
ATOM 863 C CA . ILE A 1 112 ? -5.028 -1.727 11.178 1.00 98.81 112 ILE A CA 1
ATOM 864 C C . ILE A 1 112 ? -3.507 -1.757 11.330 1.00 98.81 112 ILE A C 1
ATOM 866 O O . ILE A 1 112 ? -2.939 -0.866 11.966 1.00 98.81 112 ILE A O 1
ATOM 870 N N . LYS A 1 113 ? -2.851 -2.788 10.791 1.00 97.81 113 LYS A N 1
ATOM 871 C CA . LYS A 1 113 ? -1.414 -3.036 10.998 1.00 97.81 113 LYS A CA 1
ATOM 872 C C . LYS A 1 113 ? -0.672 -3.523 9.765 1.00 97.81 113 LYS A C 1
ATOM 874 O O . LYS A 1 113 ? -1.280 -4.273 8.980 1.00 97.81 113 LYS A O 1
#

Secondary structure (DSSP, 8-state):
-TT-HHHHHHHHIIIIIT-----S--SS---------HHHHHHHHHHHHHHHHHTT-SEE-----TTT-IIIIIHHHHHHHHHHHHHH--EESTTSS-EEEE-TTT--EEEE-

Mean predicted aligned error: 2.84 Å

pLDDT: mean 97.49, std 2.37, range [81.31, 98.94]

Foldseek 3Di:
DFPDPVQLVVLCCCCPVVVDDPPPDSHRDDDDDDDADLVNLLVVLVVQVVVCLVVVNQEDELDFPCVPVVVHRVVSLVSSQVSCCPPQVWDADPNDPKTWGQSPVPRHIYIYD

Solvent-accessible surface area (backbone atoms only — not comparable to full-atom values): 6493 Å² total; per-residue (Å²): 94,54,69,32,73,69,32,48,55,51,52,48,44,44,38,71,75,65,63,52,83,79,66,90,63,84,67,69,39,68,80,86,85,83,88,60,52,67,70,64,36,42,59,50,45,51,51,55,53,49,50,26,51,78,65,74,39,61,57,47,72,65,86,66,60,23,92,79,40,45,83,33,37,26,41,45,43,52,45,41,54,49,44,40,34,75,76,53,67,27,41,64,43,95,82,46,92,32,30,38,24,62,27,90,89,76,68,46,66,25,39,38,75

Sequence (113 aa):
KAGSDEANKVVDFIINEMGATKIRFPQNVGIGIKPVSEEGTKRLVRKAIQYAIDQDLPSVTLVHKGNIMKFTEGAFRDWGYELAQQEFGGELLDGGPWVTIKNPNTGKDIVIK

InterPro domains:
  IPR004439 Isocitrate dehydrogenase NADP-dependent, dimeric, prokaryotic [PTHR43504] (1-105)
  IPR024084 Isopropylmalate dehydrogenase-like domain [PF00180] (24-89)